Protein AF-A0A934BZF1-F1 (afdb_monomer)

Mean predicted aligned error: 8.65 Å

Secondary structure (DSSP, 8-state):
---PPPPPPS-------HHHHHHHHHHHHHHTT-HHHHHHHHHHHHHHS--SS-HHHHHHHHHHHHHHHHHHHSTTTTHHHHHHHHHHHHHHGGGS-HHHHHHHHHHHHHHHHHTS--HHHHHHHHHHHHHH-TT-HHHHHHHHHHHHHHHHHHHHHHHHHHHHHH--

Solvent-accessible surface area (backbone atoms only — not comparable to full-atom values): 9049 Å² total; per-residue (Å²): 137,84,83,83,77,84,79,78,80,84,76,78,70,77,79,70,57,62,46,61,52,18,51,55,52,16,53,54,28,46,76,72,70,34,53,69,59,17,52,51,32,28,42,53,17,31,67,77,56,74,89,72,73,60,52,65,58,54,31,35,54,48,33,49,49,51,14,51,54,36,30,76,73,39,82,70,62,15,36,68,41,34,52,48,28,44,56,55,44,66,71,46,44,88,77,46,53,59,71,54,32,19,51,49,25,27,50,48,12,50,37,21,50,76,58,66,70,35,59,70,59,12,47,50,25,17,51,50,11,37,73,55,34,74,81,46,59,68,22,54,53,49,47,51,50,54,51,52,52,50,52,52,54,53,52,52,51,50,53,53,54,52,51,49,71,75,60,118

pLDDT: mean 85.93, std 14.74, range [38.53, 98.25]

Nearest PDB structures (foldseek):
  5an3-assembly1_C  TM=6.135E-01  e=3.075E-02  Saccharomyces cerevisiae
  4buj-assembly2_F  TM=4.351E-01  e=7.154E-02  Saccharomyces cerevisiae S288C
  4g1t-assembly1_A  TM=4.346E-01  e=1.298E-01  Homo sapiens
  9hmf-assembly1_K  TM=4.646E-01  e=7.387E-01  Campylobacter jejuni
  9gck-assembly1_B  TM=4.106E-01  e=1.214E+00  Saccharomyces cerevisiae

Foldseek 3Di:
DDDDDDDDDPDPDPPDQLLVVLLVVLLVCVVVVNLVSSLVSQLVSCVSPPDDFDSLLSSLVSLLVSLVVLCVVPNLSSQSSLVSSLVSLVVCLVVGDLLSNLVSLLSNLCSCVPHVVNNVSSLVSLVSSCVSPVVDPSSVVSNVVSVVVVVVVVVVVVVVVVVVVVPD

Radius of gyration: 22.88 Å; Cα contacts (8 Å, |Δi|>4): 173; chains: 1; bounding box: 50×63×78 Å

Structure (mmCIF, N/CA/C/O backbone):
data_AF-A0A934BZF1-F1
#
_entry.id   AF-A0A934BZF1-F1
#
loop_
_atom_site.group_PDB
_atom_site.id
_atom_site.type_symbol
_atom_site.label_atom_id
_atom_site.label_alt_id
_atom_site.label_comp_id
_atom_site.label_asym_id
_atom_site.label_entity_id
_atom_site.label_seq_id
_atom_site.pdbx_PDB_ins_code
_atom_site.Cartn_x
_atom_site.Cartn_y
_atom_site.Cartn_z
_atom_site.occupancy
_atom_site.B_iso_or_equiv
_atom_site.auth_seq_id
_atom_site.auth_comp_id
_atom_site.auth_asym_id
_atom_site.auth_atom_id
_atom_site.pdbx_PDB_model_num
ATOM 1 N N . MET A 1 1 ? -20.914 53.569 40.896 1.00 44.91 1 MET A N 1
ATOM 2 C CA . MET A 1 1 ? -20.647 52.136 41.140 1.00 44.91 1 MET A CA 1
ATOM 3 C C . MET A 1 1 ? -20.328 51.482 39.803 1.00 44.91 1 MET A C 1
ATOM 5 O O . MET A 1 1 ? -21.240 51.265 39.020 1.00 44.91 1 MET A O 1
ATOM 9 N N . LEU A 1 2 ? -19.042 51.283 39.495 1.00 43.16 2 LEU A N 1
ATOM 10 C CA . LEU A 1 2 ? -18.598 50.557 38.300 1.00 43.16 2 LEU A CA 1
ATOM 11 C C . LEU A 1 2 ? -18.536 49.063 38.633 1.00 43.16 2 LEU A C 1
ATOM 13 O O . LEU A 1 2 ? -17.790 48.668 39.526 1.00 43.16 2 LEU A O 1
ATOM 17 N N . LEU A 1 3 ? -19.321 48.247 37.930 1.00 47.19 3 LEU A N 1
ATOM 18 C CA . LEU A 1 3 ? -19.219 46.791 37.984 1.00 47.19 3 LEU A CA 1
ATOM 19 C C . LEU A 1 3 ? -18.066 46.356 37.074 1.00 47.19 3 LEU A C 1
ATOM 21 O O . LEU A 1 3 ? -18.116 46.554 35.861 1.00 47.19 3 LEU A O 1
ATOM 25 N N . ALA A 1 4 ? -17.015 45.801 37.675 1.00 45.88 4 ALA A N 1
ATOM 26 C CA . ALA A 1 4 ? -15.906 45.190 36.957 1.00 45.88 4 ALA A CA 1
ATOM 27 C C . ALA A 1 4 ? -16.404 43.953 36.193 1.00 45.88 4 ALA A C 1
ATOM 29 O O . ALA A 1 4 ? -16.995 43.050 36.785 1.00 45.88 4 ALA A O 1
ATOM 30 N N . GLN A 1 5 ? -16.167 43.911 34.880 1.00 50.94 5 GLN A N 1
ATOM 31 C CA . GLN A 1 5 ? -16.345 42.687 34.104 1.00 50.94 5 GLN A CA 1
ATOM 32 C C . GLN A 1 5 ? -15.158 41.739 34.342 1.00 50.94 5 GLN A C 1
ATOM 34 O O . GLN A 1 5 ? -14.021 42.210 34.419 1.00 50.94 5 GLN A O 1
ATOM 39 N N . PRO A 1 6 ? -15.385 40.417 34.443 1.00 48.53 6 PRO A N 1
ATOM 40 C CA . PRO A 1 6 ? -14.300 39.453 34.542 1.00 48.53 6 PRO A CA 1
ATOM 41 C C . PRO A 1 6 ? -13.561 39.344 33.202 1.00 48.53 6 PRO A C 1
ATOM 43 O O . PRO A 1 6 ? -14.162 39.083 32.160 1.00 48.53 6 PRO A O 1
ATOM 46 N N . SER A 1 7 ? -12.243 39.537 33.243 1.00 51.69 7 SER A N 1
ATOM 47 C CA . SER A 1 7 ? -11.347 39.336 32.104 1.00 51.69 7 SER A CA 1
ATOM 48 C C . SER A 1 7 ? -11.441 37.896 31.575 1.00 51.69 7 SER A C 1
ATOM 50 O O . SER A 1 7 ? -11.380 36.959 32.377 1.00 51.69 7 SER A O 1
ATOM 52 N N . PRO A 1 8 ? -11.533 37.674 30.250 1.00 52.28 8 PRO A N 1
ATOM 53 C CA . PRO A 1 8 ? -11.378 36.338 29.688 1.00 52.28 8 PRO A CA 1
ATOM 54 C C . PRO A 1 8 ? -9.937 35.834 29.910 1.00 52.28 8 PRO A C 1
ATOM 56 O O . PRO A 1 8 ? -8.998 36.636 29.877 1.00 52.28 8 PRO A O 1
ATOM 59 N N . PRO A 1 9 ? -9.729 34.523 30.138 1.00 50.56 9 PRO A N 1
ATOM 60 C CA . PRO A 1 9 ? -8.390 33.969 30.308 1.00 50.56 9 PRO A CA 1
ATOM 61 C C . PRO A 1 9 ? -7.553 34.146 29.027 1.00 50.56 9 PRO A C 1
ATOM 63 O O . PRO A 1 9 ? -8.092 34.070 27.917 1.00 50.56 9 PRO A O 1
ATOM 66 N N . PRO A 1 10 ? -6.232 34.366 29.154 1.00 50.31 10 PRO A N 1
ATOM 67 C CA . PRO A 1 10 ? -5.367 34.592 28.009 1.00 50.31 10 PRO A CA 1
ATOM 68 C C . PRO A 1 10 ? -5.166 33.290 27.228 1.00 50.31 10 PRO A C 1
ATOM 70 O O . PRO A 1 10 ? -4.686 32.295 27.761 1.00 50.31 10 PRO A O 1
ATOM 73 N N . GLY A 1 11 ? -5.512 33.329 25.942 1.00 46.38 11 GLY A N 1
ATOM 74 C CA . GLY A 1 11 ? -4.856 32.542 24.898 1.00 46.38 11 GLY A CA 1
ATOM 75 C C . GLY A 1 11 ? -4.772 31.035 25.134 1.00 46.38 11 GLY A C 1
ATOM 76 O O . GLY A 1 11 ? -3.676 30.480 25.190 1.00 46.38 11 GLY A O 1
ATOM 77 N N . GLY A 1 12 ? -5.914 30.347 25.164 1.00 38.53 12 GLY A N 1
ATOM 78 C CA . GLY A 1 12 ? -5.929 28.929 24.818 1.00 38.53 12 GLY A CA 1
ATOM 79 C C . GLY A 1 12 ? -5.528 28.793 23.351 1.00 38.53 12 GLY A C 1
ATOM 80 O O . GLY A 1 12 ? -6.321 29.116 22.467 1.00 38.53 12 GLY A O 1
ATOM 81 N N . ALA A 1 13 ? -4.287 28.376 23.084 1.00 46.78 13 ALA A N 1
ATOM 82 C CA . ALA A 1 13 ? -3.864 27.996 21.741 1.00 46.78 13 ALA A CA 1
ATOM 83 C C . ALA A 1 13 ? -4.933 27.063 21.142 1.00 46.78 13 ALA A C 1
ATOM 85 O O . ALA A 1 13 ? -5.405 26.173 21.858 1.00 46.78 13 ALA A O 1
ATOM 86 N N . PRO A 1 14 ? -5.354 27.260 19.877 1.00 44.22 14 PRO A N 1
ATOM 87 C CA . PRO A 1 14 ? -6.416 26.450 19.300 1.00 44.22 14 PRO A CA 1
ATOM 88 C C . PRO A 1 14 ? -6.009 24.986 19.433 1.00 44.22 14 PRO A C 1
ATOM 90 O O . PRO A 1 14 ? -4.920 24.609 18.989 1.00 44.22 14 PRO A O 1
ATOM 93 N N . ALA A 1 15 ? -6.852 24.189 20.097 1.00 48.34 15 ALA A N 1
ATOM 94 C CA . ALA A 1 15 ? -6.650 22.757 20.234 1.00 48.34 15 ALA A CA 1
ATOM 95 C C . ALA A 1 15 ? -6.370 22.205 18.836 1.00 48.34 15 ALA A C 1
ATOM 97 O O . ALA A 1 15 ? -7.248 22.207 17.969 1.00 48.34 15 ALA A O 1
ATOM 98 N N . ARG A 1 16 ? -5.111 21.827 18.575 1.00 51.91 16 ARG A N 1
ATOM 99 C CA . ARG A 1 16 ? -4.748 21.258 17.279 1.00 51.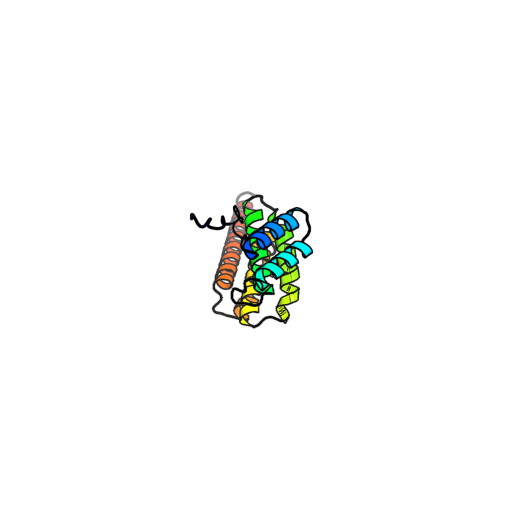91 16 ARG A CA 1
ATOM 100 C C . ARG A 1 16 ? -5.651 20.044 17.079 1.00 51.91 16 ARG A C 1
ATOM 102 O O . ARG A 1 16 ? -5.778 19.248 18.011 1.00 51.91 16 ARG A O 1
ATOM 109 N N . PRO A 1 17 ? -6.299 19.894 15.915 1.00 60.66 17 PRO A N 1
ATOM 110 C CA . PRO A 1 17 ? -7.185 18.763 15.703 1.00 60.66 17 PRO A CA 1
ATOM 111 C C . PRO A 1 17 ? -6.391 17.473 15.940 1.00 60.66 17 PRO A C 1
ATOM 113 O O . PRO A 1 17 ? -5.338 17.282 15.334 1.00 60.66 17 PRO A O 1
ATOM 116 N N . ILE A 1 18 ? -6.894 16.611 16.832 1.00 67.19 18 ILE A N 1
ATOM 117 C CA . ILE A 1 18 ? -6.234 15.385 17.330 1.00 67.19 18 ILE A CA 1
ATOM 118 C C . ILE A 1 18 ? -5.693 14.512 16.180 1.00 67.19 18 ILE A C 1
ATOM 120 O O . ILE A 1 18 ? -4.649 13.873 16.295 1.00 67.19 18 ILE A O 1
ATOM 124 N N . ALA A 1 19 ? -6.370 14.521 15.031 1.00 63.09 19 ALA A N 1
ATOM 125 C CA . ALA A 1 19 ? -5.943 13.814 13.826 1.00 63.09 19 ALA A CA 1
ATOM 126 C C . ALA A 1 19 ? -4.669 14.392 13.176 1.00 63.09 19 ALA A C 1
ATOM 128 O O . ALA A 1 19 ? -3.826 13.639 12.691 1.00 63.09 19 ALA A O 1
ATOM 129 N N . ALA A 1 20 ? -4.505 15.719 13.166 1.00 66.19 20 ALA A N 1
ATOM 130 C CA . ALA A 1 20 ? -3.327 16.366 12.587 1.00 66.19 20 ALA A CA 1
ATOM 131 C C . ALA A 1 20 ? -2.079 16.139 13.451 1.00 66.19 20 ALA A C 1
ATOM 133 O O . ALA A 1 20 ? -0.993 15.910 12.915 1.00 66.19 20 ALA A O 1
ATOM 134 N N . THR A 1 21 ? -2.232 16.140 14.780 1.00 83.69 21 THR A N 1
ATOM 135 C CA . THR A 1 21 ? -1.144 15.772 15.697 1.00 83.69 21 THR A CA 1
ATOM 136 C C . THR A 1 21 ? -0.800 14.293 15.560 1.00 83.69 21 THR A C 1
ATOM 138 O O . THR A 1 21 ? 0.365 13.975 15.357 1.00 83.69 21 THR A O 1
ATOM 141 N N . ALA A 1 22 ? -1.798 13.403 15.503 1.00 86.75 22 ALA A N 1
ATOM 142 C CA . ALA A 1 22 ? -1.579 11.966 15.325 1.00 86.75 22 ALA A CA 1
ATOM 143 C C . ALA A 1 22 ? -0.754 11.627 14.072 1.00 86.75 22 ALA A C 1
ATOM 145 O O . ALA A 1 22 ? 0.164 10.812 14.145 1.00 86.75 22 ALA A O 1
ATOM 146 N N . ARG A 1 23 ? -1.027 12.276 12.931 1.00 89.94 23 ARG A N 1
ATOM 147 C CA . ARG A 1 23 ? -0.246 12.065 11.703 1.00 89.94 23 ARG A CA 1
ATOM 148 C C . ARG A 1 23 ? 1.193 12.571 11.835 1.00 89.94 23 ARG A C 1
ATOM 150 O O . ARG A 1 23 ? 2.123 11.880 11.417 1.00 89.94 23 ARG A O 1
ATOM 157 N N . SER A 1 24 ? 1.388 13.760 12.407 1.00 89.44 24 SER A N 1
ATOM 158 C CA . SER A 1 24 ? 2.725 14.326 12.637 1.00 89.44 24 SER A CA 1
ATOM 159 C C . SER A 1 24 ? 3.549 13.451 13.587 1.00 89.44 24 SER A C 1
ATOM 161 O O . SER A 1 24 ? 4.700 13.124 13.292 1.00 89.44 24 SER A O 1
ATOM 163 N N . ASP A 1 25 ? 2.940 13.015 14.687 1.00 91.56 25 ASP A N 1
ATOM 164 C CA . ASP A 1 25 ? 3.573 12.174 15.701 1.00 91.56 25 ASP A CA 1
ATOM 165 C C . ASP A 1 25 ? 3.886 10.783 15.142 1.00 91.56 25 ASP A C 1
ATOM 167 O O . ASP A 1 25 ? 4.970 10.248 15.376 1.00 91.56 25 ASP A O 1
ATOM 171 N N . ALA A 1 26 ? 2.985 10.215 14.333 1.00 91.88 26 ALA A N 1
ATOM 172 C CA . ALA A 1 26 ? 3.229 8.962 13.629 1.00 91.88 26 ALA A CA 1
ATOM 173 C C . ALA A 1 26 ? 4.402 9.084 12.652 1.00 91.88 26 ALA A C 1
ATOM 175 O O . ALA A 1 26 ? 5.271 8.215 12.621 1.00 91.88 26 ALA A O 1
ATOM 176 N N . ARG A 1 27 ? 4.492 10.185 11.895 1.00 91.50 27 ARG A N 1
ATOM 177 C CA . ARG A 1 27 ? 5.631 10.441 11.003 1.00 91.50 27 ARG A CA 1
ATOM 178 C C . ARG A 1 27 ? 6.945 10.542 11.781 1.00 91.50 27 ARG A C 1
ATOM 180 O O . ARG A 1 27 ? 7.948 9.987 11.337 1.00 91.50 27 ARG A O 1
ATOM 187 N N . ALA A 1 28 ? 6.951 11.217 12.930 1.00 90.75 28 ALA A N 1
ATOM 188 C CA . ALA A 1 28 ? 8.126 11.293 13.796 1.00 90.75 28 ALA A CA 1
ATOM 189 C C . ALA A 1 28 ? 8.514 9.913 14.357 1.00 90.75 28 ALA A C 1
ATOM 191 O O . ALA A 1 28 ? 9.685 9.542 14.327 1.00 90.75 28 ALA A O 1
ATOM 192 N N . ALA A 1 29 ? 7.535 9.120 14.800 1.00 91.44 29 ALA A N 1
ATOM 193 C CA . ALA A 1 29 ? 7.753 7.752 15.261 1.00 91.44 29 ALA A CA 1
ATOM 194 C C . ALA A 1 29 ? 8.354 6.863 14.154 1.00 91.44 29 ALA A C 1
ATOM 196 O O . ALA A 1 29 ? 9.327 6.158 14.410 1.00 91.44 29 ALA A O 1
ATOM 197 N N . LEU A 1 30 ? 7.860 6.958 12.914 1.00 91.00 30 LEU A N 1
ATOM 198 C CA . LEU A 1 30 ? 8.400 6.214 11.766 1.00 91.00 30 LEU A CA 1
ATOM 199 C C . LEU A 1 30 ? 9.857 6.576 11.464 1.00 91.00 30 LEU A C 1
ATOM 201 O O . LEU A 1 30 ? 10.660 5.678 11.225 1.00 91.00 30 LEU A O 1
ATOM 205 N N . LYS A 1 31 ? 10.225 7.863 11.536 1.00 87.88 31 LYS A N 1
ATOM 206 C CA . LYS A 1 31 ? 11.624 8.303 11.372 1.00 87.88 31 LYS A CA 1
ATOM 207 C C . LYS A 1 31 ? 12.563 7.712 12.428 1.00 87.88 31 LYS A C 1
ATOM 209 O O . LYS A 1 31 ? 13.728 7.482 12.139 1.00 87.88 31 LYS A O 1
ATOM 214 N N . ASN A 1 32 ? 12.042 7.429 13.619 1.00 88.81 32 ASN A N 1
ATOM 215 C CA . ASN A 1 32 ? 12.782 6.804 14.716 1.00 88.81 32 ASN A CA 1
ATOM 216 C C . ASN A 1 32 ? 12.678 5.264 14.721 1.00 88.81 32 ASN A C 1
ATOM 218 O O . ASN A 1 32 ? 13.029 4.636 15.717 1.00 88.81 32 ASN A O 1
ATOM 222 N N . GLY A 1 33 ? 12.142 4.642 13.662 1.00 85.75 33 GLY A N 1
ATOM 223 C CA . GLY A 1 33 ? 11.968 3.186 13.577 1.00 85.75 33 GLY A CA 1
ATOM 224 C C . GLY A 1 33 ? 10.850 2.615 14.462 1.00 85.75 33 GLY A C 1
ATOM 225 O O . GLY A 1 33 ? 10.748 1.403 14.623 1.00 85.75 33 GLY A O 1
ATOM 226 N N . GLN A 1 34 ? 9.986 3.459 15.032 1.00 90.38 34 GLN A N 1
ATOM 227 C CA . GLN A 1 34 ? 8.914 3.063 15.953 1.00 90.38 34 GLN A CA 1
ATOM 228 C C . GLN A 1 34 ? 7.605 2.779 15.197 1.00 90.38 34 GLN A C 1
ATOM 230 O O . GLN A 1 34 ? 6.609 3.489 15.355 1.00 90.38 34 GLN A O 1
ATOM 235 N N . ALA A 1 35 ? 7.613 1.741 14.357 1.00 87.06 35 ALA A N 1
ATOM 236 C CA . ALA A 1 35 ? 6.500 1.381 13.472 1.00 87.06 35 ALA A CA 1
ATOM 237 C C . ALA A 1 35 ? 5.179 1.099 14.218 1.00 87.06 35 ALA A C 1
ATOM 239 O O . ALA A 1 35 ? 4.149 1.687 13.884 1.00 87.06 35 ALA A O 1
ATOM 240 N N . ASP A 1 36 ? 5.218 0.282 15.275 1.00 87.50 36 ASP A N 1
ATOM 241 C CA . ASP A 1 36 ? 4.024 -0.074 16.059 1.00 87.50 36 ASP A CA 1
ATOM 242 C C . ASP A 1 36 ? 3.400 1.150 16.734 1.00 87.50 36 ASP A C 1
ATOM 244 O O . ASP A 1 36 ? 2.183 1.348 16.717 1.00 87.50 36 ASP A O 1
ATOM 248 N N . ARG A 1 37 ? 4.250 2.030 17.280 1.00 90.88 37 ARG A N 1
ATOM 249 C CA . ARG A 1 37 ? 3.813 3.293 17.882 1.00 90.88 37 ARG A CA 1
ATOM 250 C C . ARG A 1 37 ? 3.158 4.192 16.841 1.00 90.88 37 ARG A C 1
ATOM 252 O O . ARG A 1 37 ? 2.113 4.773 1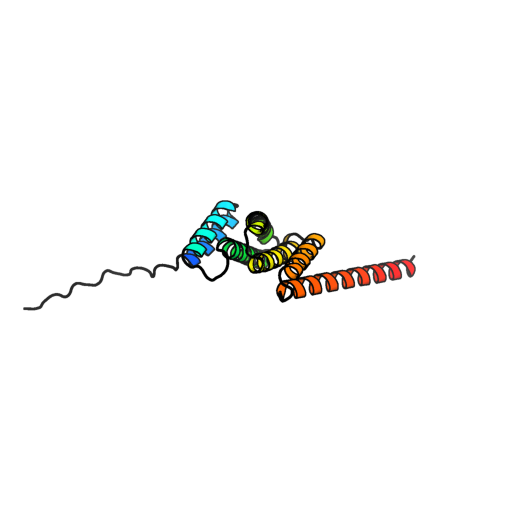7.119 1.00 90.88 37 ARG A O 1
ATOM 259 N N . ALA A 1 38 ? 3.753 4.310 15.656 1.00 92.31 38 ALA A N 1
ATOM 260 C CA . ALA A 1 38 ? 3.195 5.117 14.581 1.00 92.31 38 ALA A CA 1
ATOM 261 C C . ALA A 1 38 ? 1.811 4.620 14.157 1.00 92.31 38 ALA A C 1
ATOM 263 O O . ALA A 1 38 ? 0.883 5.419 14.034 1.00 92.31 38 ALA A O 1
ATOM 264 N N . PHE A 1 39 ? 1.646 3.307 13.995 1.00 91.69 39 PHE A N 1
ATOM 265 C CA . PHE A 1 39 ? 0.349 2.732 13.660 1.00 91.69 39 PHE A CA 1
ATOM 266 C C . PHE A 1 39 ? -0.678 2.945 14.781 1.00 91.69 39 PHE A C 1
ATOM 268 O O . PHE A 1 39 ? -1.801 3.365 14.506 1.00 91.69 39 PHE A O 1
ATOM 275 N N . GLY A 1 40 ? -0.285 2.766 16.046 1.00 90.62 40 GLY A N 1
ATOM 276 C CA . GLY A 1 40 ? -1.136 3.061 17.202 1.00 90.62 40 GLY A CA 1
ATOM 277 C C . GLY A 1 40 ? -1.601 4.522 17.260 1.00 90.62 40 GLY A C 1
ATOM 278 O O . GLY A 1 40 ? -2.776 4.784 17.522 1.00 90.62 40 GLY A O 1
ATOM 279 N N . LEU A 1 41 ? -0.714 5.473 16.946 1.00 92.25 41 LEU A N 1
ATOM 280 C CA . LEU A 1 41 ? -1.050 6.899 16.854 1.00 92.25 41 LEU A CA 1
ATOM 281 C C . LEU A 1 41 ? -2.062 7.169 15.734 1.00 92.25 41 LEU A C 1
ATOM 283 O O . LEU A 1 41 ? -3.047 7.874 15.955 1.00 92.25 41 LEU A O 1
ATOM 287 N N . LEU A 1 42 ? -1.875 6.566 14.557 1.00 92.50 42 LEU A N 1
ATOM 288 C CA . LEU A 1 42 ? -2.820 6.694 13.443 1.00 92.50 42 LEU A CA 1
ATOM 289 C C . LEU A 1 42 ? -4.182 6.069 13.769 1.00 92.50 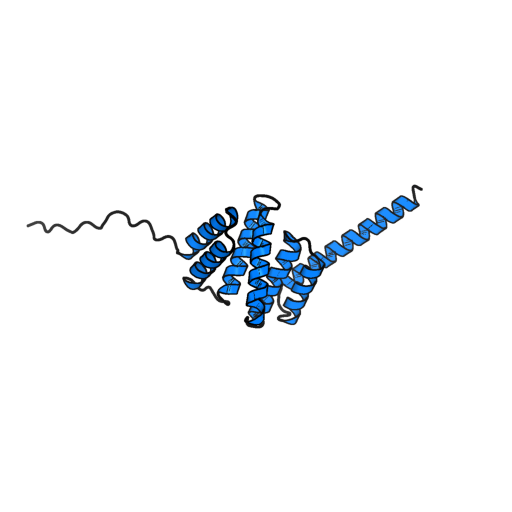42 LEU A C 1
ATOM 291 O O . LEU A 1 42 ? -5.211 6.669 13.459 1.00 92.50 42 LEU A O 1
ATOM 295 N N . LEU A 1 43 ? -4.219 4.917 14.444 1.00 91.56 43 LEU A N 1
ATOM 296 C CA . LEU A 1 43 ? -5.466 4.317 14.930 1.00 91.56 43 LEU A CA 1
ATOM 297 C C . LEU A 1 43 ? -6.179 5.230 15.934 1.00 91.56 43 LEU A C 1
ATOM 299 O O . LEU A 1 43 ? -7.390 5.415 15.846 1.00 91.56 43 LEU A O 1
ATOM 303 N N . ALA A 1 44 ? -5.452 5.837 16.872 1.00 88.50 44 ALA A N 1
ATOM 304 C CA . ALA A 1 44 ? -6.039 6.774 17.826 1.00 88.50 44 ALA A CA 1
ATOM 305 C C . ALA A 1 44 ? -6.617 8.017 17.122 1.00 88.50 44 ALA A C 1
ATOM 307 O O . ALA A 1 44 ? -7.759 8.400 17.381 1.00 88.50 44 ALA A O 1
ATOM 308 N N . GLY A 1 45 ? -5.869 8.606 16.181 1.00 87.25 45 GLY A N 1
ATOM 309 C CA . GLY A 1 45 ? -6.317 9.771 15.411 1.00 87.25 45 GLY A CA 1
ATOM 310 C C . GLY A 1 45 ? -7.532 9.487 14.522 1.00 87.25 45 GLY A C 1
ATOM 311 O O . GLY A 1 45 ? -8.463 10.293 14.461 1.00 87.25 45 GLY A O 1
ATOM 312 N N . THR A 1 46 ? -7.561 8.322 13.871 1.00 87.94 46 THR A N 1
ATOM 313 C CA . THR A 1 46 ? -8.692 7.890 13.029 1.00 87.94 46 THR A CA 1
ATOM 314 C C . THR A 1 46 ? -9.930 7.551 13.857 1.00 87.94 46 THR A C 1
ATOM 316 O O . THR A 1 46 ? -11.032 7.921 13.463 1.00 87.94 46 THR A O 1
ATOM 319 N N . ARG A 1 47 ? -9.782 6.943 15.044 1.00 86.31 47 ARG A N 1
ATOM 320 C CA . ARG A 1 47 ? -10.903 6.725 15.984 1.00 86.31 47 ARG A CA 1
ATOM 321 C C . ARG A 1 47 ? -11.501 8.029 16.497 1.00 86.31 47 ARG A C 1
ATOM 323 O O . ARG A 1 47 ? -12.714 8.113 16.646 1.00 86.31 47 ARG A O 1
ATOM 330 N N . ALA A 1 48 ? -10.666 9.037 16.747 1.00 82.62 48 ALA A N 1
ATOM 331 C CA . ALA A 1 48 ? -11.129 10.348 17.193 1.00 82.62 48 ALA A CA 1
ATOM 332 C C . ALA A 1 48 ? -11.919 11.097 16.106 1.00 82.62 48 ALA A C 1
ATOM 334 O O . ALA A 1 48 ? -12.757 11.935 16.426 1.00 82.62 48 ALA A O 1
ATOM 335 N N . THR A 1 49 ? -11.663 10.806 14.824 1.00 77.94 49 THR A N 1
ATOM 336 C CA . THR A 1 49 ? -12.352 11.443 13.690 1.00 77.94 49 THR A CA 1
ATOM 337 C C . THR A 1 49 ? -12.600 10.452 12.544 1.00 77.94 49 THR A C 1
ATOM 339 O O . THR A 1 49 ? -11.905 10.499 11.527 1.00 77.94 49 THR A O 1
ATOM 342 N N . PRO A 1 50 ? -13.582 9.541 12.667 1.00 76.69 50 PRO A N 1
ATOM 343 C CA . PRO A 1 50 ? -13.837 8.538 11.638 1.00 76.69 50 PRO A CA 1
ATOM 344 C C . PRO A 1 50 ? -14.333 9.194 10.344 1.00 76.69 50 PRO A C 1
ATOM 346 O O . PRO A 1 50 ? -15.301 9.952 10.363 1.00 76.69 50 PRO A O 1
ATOM 349 N N . ARG A 1 51 ? -13.697 8.894 9.204 1.00 71.44 51 ARG A N 1
ATOM 350 C CA . ARG A 1 51 ? -14.048 9.482 7.891 1.00 71.44 51 ARG A CA 1
ATOM 351 C C . ARG A 1 51 ? -14.695 8.504 6.904 1.00 71.44 51 ARG A C 1
ATOM 353 O O . ARG A 1 51 ? -14.682 8.753 5.701 1.00 71.44 51 ARG A O 1
ATOM 360 N N . GLY A 1 52 ? -15.254 7.392 7.383 1.00 72.69 52 GLY A N 1
ATOM 361 C CA . GLY A 1 52 ? -15.947 6.416 6.536 1.00 72.69 52 GLY A CA 1
ATOM 362 C C . GLY A 1 52 ? -15.521 4.969 6.791 1.00 72.69 52 GLY A C 1
ATOM 363 O O . GLY A 1 52 ? -16.068 4.368 7.709 1.00 72.69 52 GLY A O 1
ATOM 364 N N . PRO A 1 53 ? -14.613 4.388 5.979 1.00 74.44 53 PRO A N 1
ATOM 365 C CA . PRO A 1 53 ? -14.292 2.953 5.994 1.00 74.44 53 PRO A CA 1
ATOM 366 C C . PRO A 1 53 ? -13.759 2.466 7.350 1.00 74.44 53 PRO A C 1
ATOM 368 O O . PRO A 1 53 ? -13.528 3.269 8.252 1.00 74.44 53 PRO A O 1
ATOM 371 N N . ALA A 1 54 ? -13.508 1.161 7.492 1.00 87.31 54 ALA A N 1
ATOM 372 C CA . ALA A 1 54 ? -12.891 0.605 8.701 1.00 87.31 54 ALA A CA 1
ATOM 373 C C . ALA A 1 54 ? -11.681 1.441 9.174 1.00 87.31 54 ALA A C 1
ATOM 375 O O . ALA A 1 54 ? -10.847 1.865 8.368 1.00 87.31 54 ALA A O 1
ATOM 376 N N . VAL A 1 55 ? -11.598 1.695 10.483 1.00 89.75 55 VAL A N 1
ATOM 377 C CA . VAL A 1 55 ? -10.566 2.539 11.118 1.00 89.75 55 VAL A CA 1
ATOM 378 C C . VAL A 1 55 ? -9.164 2.075 10.722 1.00 89.75 55 VAL A C 1
ATOM 380 O O . VAL A 1 55 ? -8.304 2.880 10.374 1.00 89.75 55 VAL A O 1
ATOM 383 N N . GLU A 1 56 ? -8.954 0.763 10.706 1.00 91.44 56 GLU A N 1
ATOM 384 C CA . GLU A 1 56 ? -7.704 0.130 10.316 1.00 91.44 56 GLU A CA 1
ATOM 385 C C . GLU A 1 56 ? -7.336 0.445 8.864 1.00 91.44 56 GLU A C 1
ATOM 387 O O . GLU A 1 56 ? -6.188 0.781 8.582 1.00 91.44 56 GLU A O 1
ATOM 392 N N . LEU A 1 57 ? -8.307 0.403 7.945 1.00 92.56 57 LEU A N 1
ATOM 393 C CA . LEU A 1 57 ? -8.083 0.760 6.544 1.00 92.56 57 LEU A CA 1
ATOM 394 C C . LEU A 1 57 ? -7.693 2.236 6.407 1.00 92.56 57 LEU A C 1
ATOM 396 O O . LEU A 1 57 ? -6.787 2.553 5.639 1.00 92.56 57 LEU A O 1
ATOM 400 N N . GLN A 1 58 ? -8.323 3.134 7.170 1.00 92.12 58 GLN A N 1
ATOM 401 C CA . GLN A 1 58 ? -7.935 4.548 7.184 1.00 92.12 58 GLN A CA 1
ATOM 402 C C . GLN A 1 58 ? -6.493 4.714 7.682 1.00 92.12 58 GLN A C 1
ATOM 404 O O . GLN A 1 58 ? -5.696 5.382 7.028 1.00 92.12 58 GLN A O 1
ATOM 409 N N . ALA A 1 59 ? -6.121 4.051 8.780 1.00 92.69 59 ALA A N 1
ATOM 410 C CA . ALA A 1 59 ? -4.761 4.107 9.314 1.00 92.69 59 ALA A CA 1
ATOM 411 C C . ALA A 1 59 ? -3.716 3.530 8.336 1.00 92.69 59 ALA A C 1
ATOM 413 O O . ALA A 1 59 ? -2.628 4.086 8.195 1.00 92.69 59 ALA A O 1
ATOM 414 N N . ILE A 1 60 ? -4.046 2.460 7.606 1.00 94.19 60 ILE A N 1
ATOM 415 C CA . ILE A 1 60 ? -3.172 1.906 6.559 1.00 94.19 60 ILE A CA 1
ATOM 416 C C . ILE A 1 60 ? -3.047 2.870 5.377 1.00 94.19 60 ILE A C 1
ATOM 418 O O . ILE A 1 60 ? -1.942 3.086 4.883 1.00 94.19 60 ILE A O 1
ATOM 422 N N . ALA A 1 61 ? -4.143 3.488 4.934 1.00 92.88 61 ALA A N 1
ATOM 423 C CA . ALA A 1 61 ? -4.108 4.485 3.866 1.00 92.88 61 ALA A CA 1
ATOM 424 C C . ALA A 1 61 ? -3.233 5.697 4.245 1.00 92.88 61 ALA A C 1
ATOM 426 O O . ALA A 1 61 ? -2.477 6.203 3.410 1.00 92.88 61 ALA A O 1
ATOM 427 N N . GLU A 1 62 ? -3.273 6.113 5.513 1.00 93.69 62 GLU A N 1
ATOM 428 C CA . GLU A 1 62 ? -2.385 7.136 6.073 1.00 93.69 62 GLU A CA 1
ATOM 429 C C . GLU A 1 62 ? -0.913 6.691 6.042 1.00 93.69 62 GLU A C 1
ATOM 431 O O . GLU A 1 62 ? -0.069 7.444 5.555 1.00 93.69 62 GLU A O 1
ATOM 436 N N . LEU A 1 63 ? -0.591 5.454 6.448 1.00 94.38 63 LEU A N 1
ATOM 437 C CA . LEU A 1 63 ? 0.771 4.913 6.317 1.00 94.38 63 LEU A CA 1
ATOM 438 C C . LEU A 1 63 ? 1.248 4.898 4.856 1.00 94.38 63 LEU A C 1
ATOM 440 O O . LEU A 1 63 ? 2.372 5.313 4.579 1.00 94.38 63 LEU A O 1
ATOM 444 N N . CYS A 1 64 ? 0.400 4.484 3.909 1.00 93.62 64 CYS A N 1
ATOM 445 C CA . CYS A 1 64 ? 0.709 4.530 2.476 1.00 93.62 64 CYS A CA 1
ATOM 446 C C . CYS A 1 64 ? 0.977 5.966 1.997 1.00 93.62 64 CYS A C 1
ATOM 448 O O . CYS A 1 64 ? 1.873 6.200 1.184 1.00 93.62 64 CYS A O 1
ATOM 450 N N . SER A 1 65 ? 0.218 6.943 2.502 1.00 94.12 65 SER A N 1
ATOM 451 C CA . SER A 1 65 ? 0.446 8.358 2.207 1.00 94.12 65 SER A CA 1
ATOM 452 C C . SER A 1 65 ? 1.781 8.850 2.762 1.00 94.12 65 SER A C 1
ATOM 454 O O . SER A 1 65 ? 2.504 9.529 2.039 1.00 94.12 65 SER A O 1
ATOM 456 N N . ILE A 1 66 ? 2.117 8.502 4.006 1.00 93.56 66 ILE A N 1
ATOM 457 C CA . ILE A 1 66 ? 3.390 8.882 4.632 1.00 93.56 66 ILE A CA 1
ATOM 458 C C . ILE A 1 66 ? 4.561 8.233 3.889 1.00 93.56 66 ILE A C 1
ATOM 460 O O . ILE A 1 66 ? 5.565 8.899 3.647 1.00 93.56 66 ILE A O 1
ATOM 464 N N . ALA A 1 67 ? 4.432 6.968 3.476 1.00 92.81 67 ALA A N 1
ATOM 465 C CA . ALA A 1 67 ? 5.446 6.293 2.673 1.00 92.81 67 ALA A CA 1
ATOM 466 C C . ALA A 1 67 ? 5.743 7.079 1.385 1.00 92.81 67 ALA A C 1
ATOM 468 O O . ALA A 1 67 ? 6.905 7.370 1.112 1.00 92.81 67 ALA A O 1
ATOM 469 N N . ARG A 1 68 ? 4.705 7.501 0.643 1.00 92.19 68 ARG A N 1
ATOM 470 C CA . ARG A 1 68 ? 4.854 8.329 -0.572 1.00 92.19 68 ARG A CA 1
ATOM 471 C C . ARG A 1 68 ? 5.523 9.672 -0.295 1.00 92.19 68 ARG A C 1
ATOM 473 O O . ARG A 1 68 ? 6.396 10.079 -1.052 1.00 92.19 68 ARG A O 1
ATOM 480 N N . GLU A 1 69 ? 5.134 10.352 0.779 1.00 91.69 69 GLU A N 1
ATOM 481 C CA . GLU A 1 69 ? 5.727 11.640 1.156 1.00 91.69 69 GLU A CA 1
ATOM 482 C C . GLU A 1 69 ? 7.213 11.512 1.489 1.00 91.69 69 GLU A C 1
ATOM 484 O O . GLU A 1 69 ? 8.017 12.336 1.050 1.00 91.69 69 GLU A O 1
ATOM 489 N N . LEU A 1 70 ? 7.592 10.476 2.240 1.00 90.38 70 LEU A N 1
ATOM 490 C CA . LEU A 1 70 ? 8.992 10.219 2.566 1.00 90.38 70 LEU A CA 1
ATOM 491 C C . LEU A 1 70 ? 9.795 9.869 1.315 1.00 90.38 70 LEU A C 1
ATOM 493 O O . LEU A 1 70 ? 10.829 10.483 1.099 1.00 90.38 70 LEU A O 1
ATOM 497 N N . GLU A 1 71 ? 9.283 8.987 0.460 1.00 90.44 71 GLU A N 1
ATOM 498 C CA . GLU A 1 71 ? 9.936 8.614 -0.802 1.00 90.44 71 GLU A CA 1
ATOM 499 C C . GLU A 1 71 ? 10.121 9.807 -1.749 1.00 90.44 71 GLU A C 1
ATOM 501 O O . GLU A 1 71 ? 11.150 9.930 -2.403 1.00 90.44 71 GLU A O 1
ATOM 506 N N . SER A 1 72 ? 9.144 10.722 -1.791 1.00 88.88 72 SER A N 1
ATOM 507 C CA . SER A 1 72 ? 9.248 11.961 -2.573 1.00 88.88 72 SER A CA 1
ATOM 508 C C . SER A 1 72 ? 10.268 12.952 -2.006 1.00 88.88 72 SER A C 1
ATOM 510 O O . SER A 1 72 ? 10.772 13.795 -2.743 1.00 88.88 72 SER A O 1
ATOM 512 N N . SER A 1 73 ? 10.553 12.865 -0.703 1.00 89.44 73 SER A N 1
ATOM 513 C CA . SER A 1 73 ? 11.525 13.730 -0.027 1.00 89.44 73 SER A CA 1
ATOM 514 C C . SER A 1 73 ? 12.942 13.171 -0.158 1.00 89.44 73 SER A C 1
ATOM 516 O O . SER A 1 73 ? 13.886 13.925 -0.366 1.00 89.44 73 SER A O 1
ATOM 518 N N . GLU A 1 74 ? 13.084 11.853 -0.025 1.00 86.62 74 GLU A N 1
ATOM 519 C CA . GLU A 1 74 ? 14.347 11.129 -0.088 1.00 86.62 74 GLU A CA 1
ATOM 520 C C . GLU A 1 74 ? 14.096 9.722 -0.666 1.00 86.62 74 GLU A C 1
ATOM 522 O O . GLU A 1 74 ? 13.382 8.924 -0.044 1.00 86.62 74 GLU A O 1
ATOM 527 N N . PRO A 1 75 ? 14.666 9.389 -1.841 1.00 87.31 75 PRO A N 1
ATOM 528 C CA . PRO A 1 75 ? 14.509 8.065 -2.437 1.00 87.31 75 PRO A CA 1
ATOM 529 C C . PRO A 1 75 ? 14.944 6.946 -1.480 1.00 87.31 75 PRO A C 1
ATOM 531 O O . PRO A 1 75 ? 16.039 6.974 -0.924 1.00 87.31 75 PRO A O 1
ATOM 534 N N . GLY A 1 76 ? 14.091 5.941 -1.297 1.00 86.00 76 GLY A N 1
ATOM 535 C CA . GLY A 1 76 ? 14.282 4.816 -0.383 1.00 86.00 76 GLY A CA 1
ATOM 536 C C . GLY A 1 76 ? 13.745 5.033 1.036 1.00 86.00 76 GLY A C 1
ATOM 537 O O . GLY A 1 76 ? 13.503 4.046 1.742 1.00 86.00 76 GLY A O 1
ATOM 538 N N . ALA A 1 77 ? 13.485 6.275 1.462 1.00 87.12 77 ALA A N 1
ATOM 539 C CA . ALA A 1 77 ? 13.013 6.570 2.818 1.00 87.12 77 ALA A CA 1
ATOM 540 C C . ALA A 1 77 ? 11.580 6.069 3.083 1.00 87.12 77 ALA A C 1
ATOM 542 O O . ALA A 1 77 ? 11.198 5.836 4.234 1.00 87.12 77 ALA A O 1
ATOM 543 N N . GLY A 1 78 ? 10.772 5.855 2.037 1.00 89.75 78 GLY A N 1
ATOM 544 C CA . GLY A 1 78 ? 9.410 5.338 2.166 1.00 89.75 78 GLY A CA 1
ATOM 545 C C . GLY A 1 78 ? 9.337 3.829 2.408 1.00 89.75 78 GLY A C 1
ATOM 546 O O . GLY A 1 78 ? 8.307 3.324 2.863 1.00 89.75 78 GLY A O 1
ATOM 547 N N . ARG A 1 79 ? 10.418 3.083 2.140 1.00 92.12 79 ARG A N 1
ATOM 548 C CA . ARG A 1 79 ? 10.393 1.612 2.088 1.00 92.12 79 ARG A CA 1
ATOM 549 C C . ARG A 1 79 ? 10.035 0.957 3.424 1.00 92.12 79 ARG A C 1
ATOM 551 O O . ARG A 1 79 ? 9.224 0.031 3.447 1.00 92.12 79 ARG A O 1
ATOM 558 N N . ALA A 1 80 ? 10.597 1.431 4.535 1.00 90.38 80 ALA A N 1
ATOM 559 C CA . ALA A 1 80 ? 10.306 0.883 5.865 1.00 90.38 80 ALA A CA 1
ATOM 560 C C . ALA A 1 80 ? 8.836 1.107 6.271 1.00 90.38 80 ALA A C 1
ATOM 562 O O . ALA A 1 80 ? 8.175 0.213 6.811 1.00 90.38 80 ALA A O 1
ATOM 563 N N . VAL A 1 81 ? 8.290 2.279 5.936 1.00 93.12 81 VAL A N 1
ATOM 564 C CA . VAL A 1 81 ? 6.878 2.607 6.173 1.00 93.12 81 VAL A CA 1
ATOM 565 C C . VAL A 1 81 ? 5.969 1.747 5.297 1.00 93.12 81 VAL A C 1
ATOM 567 O O . VAL A 1 81 ? 4.980 1.208 5.788 1.00 93.12 81 VAL A O 1
ATOM 570 N N . ALA A 1 82 ? 6.334 1.538 4.030 1.00 93.56 82 ALA A N 1
ATOM 571 C CA . ALA A 1 82 ? 5.588 0.670 3.125 1.00 93.56 82 ALA A CA 1
ATOM 572 C C . ALA A 1 82 ? 5.552 -0.792 3.605 1.00 93.56 82 ALA A C 1
ATOM 574 O O . ALA A 1 82 ? 4.513 -1.446 3.515 1.00 93.56 82 ALA A O 1
ATOM 575 N N . LEU A 1 83 ? 6.654 -1.301 4.170 1.00 93.38 83 LEU A N 1
ATOM 576 C CA . LEU A 1 83 ? 6.684 -2.627 4.798 1.00 93.38 83 LEU A CA 1
ATOM 577 C C . LEU A 1 83 ? 5.748 -2.714 6.008 1.00 93.38 83 LEU A C 1
ATOM 579 O O . LEU A 1 83 ? 5.059 -3.720 6.166 1.00 93.38 83 LEU A O 1
ATOM 583 N N . THR A 1 84 ? 5.687 -1.660 6.821 1.00 92.88 84 THR A N 1
ATOM 584 C CA . THR A 1 84 ? 4.775 -1.585 7.972 1.00 92.88 84 THR A CA 1
ATOM 585 C C . THR A 1 84 ? 3.319 -1.591 7.505 1.00 92.88 84 THR A C 1
ATOM 587 O O . THR A 1 84 ? 2.532 -2.429 7.940 1.00 92.88 84 THR A O 1
ATOM 590 N N . ALA A 1 85 ? 2.980 -0.726 6.542 1.00 94.88 85 ALA A N 1
ATOM 591 C CA . ALA A 1 85 ? 1.647 -0.647 5.946 1.00 94.88 85 ALA A CA 1
ATOM 592 C C . ALA A 1 85 ? 1.203 -1.990 5.348 1.00 94.88 85 ALA A C 1
ATOM 594 O O . ALA A 1 85 ? 0.066 -2.416 5.545 1.00 94.88 85 ALA A O 1
ATOM 595 N N . ARG A 1 86 ? 2.117 -2.691 4.665 1.00 95.75 86 ARG A N 1
ATOM 596 C CA . ARG A 1 86 ? 1.872 -4.031 4.124 1.00 95.75 86 ARG A CA 1
ATOM 597 C C . ARG A 1 86 ? 1.579 -5.047 5.228 1.00 95.75 86 ARG A C 1
ATOM 599 O O . ARG A 1 86 ? 0.611 -5.794 5.109 1.00 95.75 86 ARG A O 1
ATOM 606 N N . THR A 1 87 ? 2.420 -5.114 6.258 1.00 94.94 87 THR A N 1
ATOM 607 C CA . THR A 1 87 ? 2.279 -6.093 7.349 1.00 94.94 87 THR A CA 1
ATOM 608 C C . THR A 1 87 ? 0.952 -5.916 8.079 1.00 94.94 87 THR A C 1
ATOM 610 O O . THR A 1 87 ? 0.210 -6.886 8.243 1.00 94.94 87 THR A O 1
A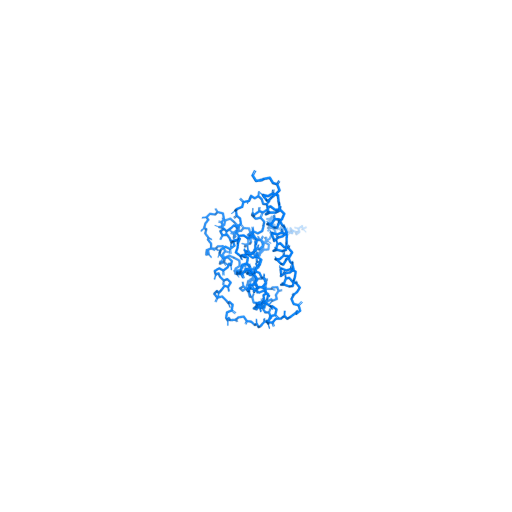TOM 613 N N . GLU A 1 88 ? 0.610 -4.680 8.443 1.00 94.19 88 GLU A N 1
ATOM 614 C CA . GLU A 1 88 ? -0.665 -4.389 9.102 1.00 94.19 88 GLU A CA 1
ATOM 615 C C . GLU A 1 88 ? -1.855 -4.591 8.156 1.00 94.19 88 GLU A C 1
ATOM 617 O O . GLU A 1 88 ? -2.871 -5.157 8.557 1.00 94.19 88 GLU A O 1
ATOM 622 N N . GLY A 1 89 ? -1.711 -4.245 6.873 1.00 94.25 89 GLY A N 1
ATOM 623 C CA . GLY A 1 89 ? -2.715 -4.519 5.846 1.00 94.25 89 GLY A CA 1
ATOM 624 C C . GLY A 1 89 ? -3.078 -5.998 5.751 1.00 94.25 89 GLY A C 1
ATOM 625 O O . GLY A 1 89 ? -4.242 -6.369 5.890 1.00 94.25 89 GLY A O 1
ATOM 626 N N . LEU A 1 90 ? -2.085 -6.871 5.598 1.00 95.25 90 LEU A N 1
ATOM 627 C CA . LEU A 1 90 ? -2.326 -8.314 5.525 1.00 95.25 90 LEU A CA 1
ATOM 628 C C . LEU A 1 90 ? -2.986 -8.869 6.797 1.00 95.25 90 LEU A C 1
ATOM 630 O O . LEU A 1 90 ? -3.782 -9.802 6.712 1.00 95.25 90 LEU A O 1
ATOM 634 N N . ARG A 1 91 ? -2.703 -8.282 7.969 1.00 94.38 91 ARG A N 1
ATOM 635 C CA . ARG A 1 91 ? -3.309 -8.688 9.245 1.00 94.38 91 ARG A CA 1
ATOM 636 C C . ARG A 1 91 ? -4.805 -8.364 9.317 1.00 94.38 91 ARG A C 1
ATOM 638 O O . ARG A 1 91 ? -5.561 -9.136 9.910 1.00 94.38 91 ARG A O 1
ATOM 645 N N . VAL A 1 92 ? -5.234 -7.236 8.751 1.00 93.00 92 VAL A N 1
ATOM 646 C CA . VAL A 1 92 ? -6.630 -6.772 8.853 1.00 93.00 92 VAL A CA 1
ATOM 647 C C . VAL A 1 92 ? -7.506 -7.234 7.694 1.00 93.00 92 VAL A C 1
ATOM 649 O O . VAL A 1 92 ? -8.713 -7.377 7.877 1.00 93.00 92 VAL A O 1
ATOM 652 N N . LEU A 1 93 ? -6.909 -7.522 6.533 1.00 93.50 93 LEU A N 1
ATOM 653 C CA . LEU A 1 93 ? -7.601 -7.902 5.301 1.00 93.50 93 LEU A CA 1
ATOM 654 C C . LEU A 1 93 ? -8.716 -8.956 5.489 1.00 93.50 93 LEU A C 1
ATOM 656 O O . LEU A 1 93 ? -9.813 -8.711 4.986 1.00 93.50 93 LEU A O 1
ATOM 660 N N . PRO A 1 94 ? -8.532 -10.062 6.248 1.00 94.12 94 PRO A N 1
ATOM 661 C CA . PRO A 1 94 ? -9.566 -11.096 6.389 1.00 94.12 94 PRO A CA 1
ATOM 662 C C . PRO A 1 94 ? -10.836 -10.639 7.121 1.00 94.12 94 PRO A C 1
ATOM 664 O O . PRO A 1 94 ? -11.833 -11.354 7.124 1.00 94.12 94 PRO A O 1
ATOM 667 N N . ARG A 1 95 ? -10.790 -9.483 7.792 1.00 93.00 95 ARG A N 1
ATOM 668 C CA . ARG A 1 95 ? -11.869 -8.955 8.642 1.00 93.00 95 ARG A CA 1
ATOM 669 C C . ARG A 1 95 ? -12.617 -7.798 7.983 1.00 93.00 95 ARG A C 1
ATOM 671 O O . ARG A 1 95 ? -13.569 -7.281 8.560 1.00 93.00 95 ARG A O 1
ATOM 678 N N . LEU A 1 96 ? -12.160 -7.353 6.813 1.00 93.06 96 LEU A N 1
ATOM 679 C CA . LEU A 1 96 ? -12.733 -6.212 6.115 1.00 93.06 96 LEU A CA 1
ATOM 680 C C . LEU A 1 96 ? -13.966 -6.607 5.305 1.00 93.06 96 LEU A C 1
ATOM 682 O O . LEU A 1 96 ? -14.088 -7.724 4.802 1.00 93.06 96 LEU A O 1
ATOM 686 N N . SER A 1 97 ? -14.862 -5.637 5.120 1.00 93.69 97 SER A N 1
ATOM 687 C CA . SER A 1 97 ? -15.932 -5.761 4.134 1.00 93.69 97 SER A CA 1
ATOM 688 C C . SER A 1 97 ? -15.333 -5.968 2.739 1.00 93.69 97 SER A C 1
ATOM 690 O O . SER A 1 97 ? -14.231 -5.501 2.454 1.00 93.69 97 SER A O 1
ATOM 692 N N . ARG A 1 98 ? -16.066 -6.606 1.820 1.00 94.12 98 ARG A N 1
ATOM 693 C CA . ARG A 1 98 ? -15.589 -6.838 0.441 1.00 94.12 98 ARG A CA 1
ATOM 694 C C . ARG A 1 98 ? -15.114 -5.547 -0.245 1.00 94.12 98 ARG A C 1
ATOM 696 O O . ARG A 1 98 ? -14.101 -5.546 -0.940 1.00 94.12 98 ARG A O 1
ATOM 703 N N . ARG A 1 99 ? -15.822 -4.435 -0.014 1.00 93.19 99 ARG A N 1
ATOM 704 C CA . ARG A 1 99 ? -15.479 -3.115 -0.562 1.00 93.19 99 ARG A CA 1
ATOM 705 C C . ARG A 1 99 ? -14.190 -2.557 0.041 1.00 93.19 99 ARG A C 1
ATOM 707 O O . ARG A 1 99 ? -13.382 -1.997 -0.701 1.00 93.19 99 ARG A O 1
ATOM 714 N N . ASP A 1 100 ? -14.001 -2.699 1.348 1.00 94.44 100 ASP A N 1
ATOM 715 C CA . ASP A 1 100 ? -12.807 -2.224 2.055 1.00 94.44 100 ASP A CA 1
ATOM 716 C C . ASP A 1 100 ? -11.593 -3.105 1.755 1.00 94.44 100 ASP A C 1
ATOM 718 O O . ASP A 1 100 ? -10.506 -2.589 1.513 1.00 94.44 100 ASP A O 1
ATOM 722 N N . ALA A 1 101 ? -11.788 -4.420 1.661 1.00 95.81 101 ALA A N 1
ATOM 723 C CA . ALA A 1 101 ? -10.772 -5.359 1.210 1.00 95.81 101 ALA A CA 1
ATOM 724 C C . ALA A 1 101 ? -10.290 -5.001 -0.204 1.00 95.81 101 ALA A C 1
ATOM 726 O O . ALA A 1 101 ? -9.090 -4.920 -0.431 1.00 95.81 101 ALA A O 1
ATOM 727 N N . ALA A 1 102 ? -11.192 -4.660 -1.134 1.00 96.31 102 ALA A N 1
ATOM 728 C CA . ALA A 1 102 ? -10.799 -4.213 -2.473 1.00 96.31 102 ALA A CA 1
ATOM 729 C C . ALA A 1 102 ? -9.963 -2.916 -2.465 1.00 96.31 102 ALA A C 1
ATOM 731 O O . ALA A 1 102 ? -9.037 -2.752 -3.266 1.00 96.31 102 ALA A O 1
ATOM 732 N N . ALA A 1 103 ? -10.283 -1.977 -1.565 1.00 94.94 103 ALA A N 1
ATOM 733 C CA . ALA A 1 103 ? -9.485 -0.765 -1.380 1.00 94.94 103 ALA A CA 1
ATOM 734 C C . ALA A 1 103 ? -8.098 -1.093 -0.814 1.00 94.94 103 ALA A C 1
ATOM 736 O O . ALA A 1 103 ? -7.095 -0.596 -1.324 1.00 94.94 103 ALA A O 1
ATOM 737 N N . LEU A 1 104 ? -8.043 -1.958 0.199 1.00 96.25 104 LEU A N 1
ATOM 738 C CA . LEU A 1 104 ? -6.796 -2.385 0.813 1.00 96.25 104 LEU A CA 1
ATOM 739 C C . LEU A 1 104 ? -5.895 -3.116 -0.184 1.00 96.25 104 LEU A C 1
ATOM 741 O O . LEU A 1 104 ? -4.726 -2.771 -0.304 1.00 96.25 104 LEU A O 1
ATOM 745 N N . GLU A 1 105 ? -6.442 -4.058 -0.948 1.00 97.62 105 GLU A N 1
ATOM 746 C CA . GLU A 1 105 ? -5.733 -4.766 -2.019 1.00 97.62 105 GLU A CA 1
ATOM 747 C C . GLU A 1 105 ? -5.149 -3.790 -3.050 1.00 97.62 105 GLU A C 1
ATOM 749 O O . GLU A 1 105 ? -3.999 -3.920 -3.464 1.00 97.62 105 GLU A O 1
ATOM 754 N N . SER A 1 106 ? -5.884 -2.729 -3.399 1.00 96.25 106 SER A N 1
ATOM 755 C CA . SER A 1 106 ? -5.356 -1.683 -4.284 1.00 96.25 106 SER A CA 1
ATOM 756 C C . SER A 1 106 ? -4.146 -0.965 -3.671 1.00 96.25 106 SER A C 1
ATOM 758 O O . SER A 1 106 ? -3.146 -0.754 -4.357 1.00 96.25 106 SER A O 1
ATOM 760 N N . HIS A 1 107 ? -4.199 -0.629 -2.379 1.00 95.62 107 HIS A N 1
ATOM 761 C CA . HIS A 1 107 ? -3.064 -0.026 -1.676 1.00 95.62 107 HIS A CA 1
ATOM 762 C C . HIS A 1 107 ? -1.873 -0.984 -1.560 1.00 95.62 107 HIS A C 1
ATOM 764 O O . HIS A 1 107 ? -0.741 -0.568 -1.790 1.00 95.62 107 HIS A O 1
ATOM 770 N N . LEU A 1 108 ? -2.098 -2.269 -1.269 1.00 96.50 108 LEU A N 1
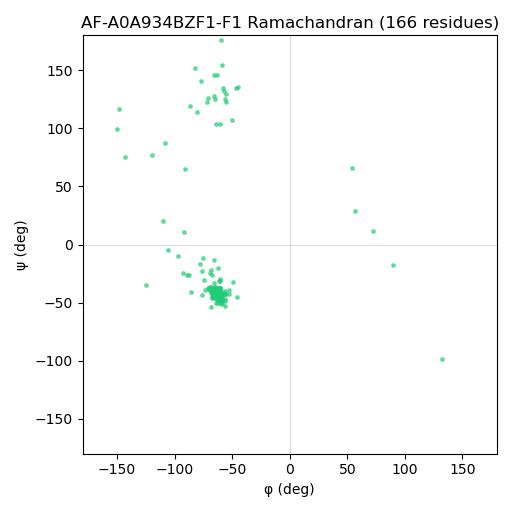ATOM 771 C CA . LEU A 1 108 ? -1.032 -3.277 -1.231 1.00 96.50 108 LEU A CA 1
ATOM 772 C C . LEU A 1 108 ? -0.352 -3.431 -2.598 1.00 96.50 108 LEU A C 1
ATOM 774 O O . LEU A 1 108 ? 0.876 -3.535 -2.663 1.00 96.50 108 LEU A O 1
ATOM 778 N N . GLY A 1 109 ? -1.128 -3.370 -3.684 1.00 96.06 109 GLY A N 1
ATOM 779 C CA . GLY A 1 109 ? -0.603 -3.334 -5.047 1.00 96.06 109 GLY A CA 1
ATOM 780 C C . GLY A 1 109 ? 0.325 -2.140 -5.286 1.00 96.06 109 GLY A C 1
ATOM 781 O O . GLY A 1 109 ? 1.446 -2.324 -5.759 1.00 96.06 109 GLY A O 1
ATOM 782 N N . GLU A 1 110 ? -0.093 -0.937 -4.876 1.00 94.75 110 GLU A N 1
ATOM 783 C CA . GLU A 1 110 ? 0.721 0.288 -4.975 1.00 94.75 110 GLU A CA 1
ATOM 784 C C . GLU A 1 110 ? 2.022 0.191 -4.171 1.00 94.75 110 GLU A C 1
ATOM 786 O O . GLU A 1 110 ? 3.068 0.635 -4.641 1.00 94.75 110 GLU A O 1
ATOM 791 N N . LEU A 1 111 ? 1.985 -0.410 -2.977 1.00 94.81 111 LEU A N 1
ATOM 792 C CA . LEU A 1 111 ? 3.184 -0.588 -2.156 1.00 94.81 111 LEU A CA 1
ATOM 793 C C . LEU A 1 111 ? 4.186 -1.535 -2.821 1.00 94.81 111 LEU A C 1
ATOM 795 O O . LEU A 1 111 ? 5.388 -1.258 -2.862 1.00 94.81 111 LEU A O 1
ATOM 799 N N . HIS A 1 112 ? 3.690 -2.646 -3.365 1.00 94.56 112 HIS A N 1
ATOM 800 C CA . HIS A 1 112 ? 4.522 -3.614 -4.064 1.00 94.56 112 HIS A CA 1
ATOM 801 C C . HIS A 1 112 ? 5.126 -3.048 -5.357 1.00 94.56 112 HIS A C 1
ATOM 803 O O . HIS A 1 112 ? 6.304 -3.295 -5.622 1.00 94.56 112 HIS A O 1
ATOM 809 N N . GLU A 1 113 ? 4.357 -2.258 -6.114 1.0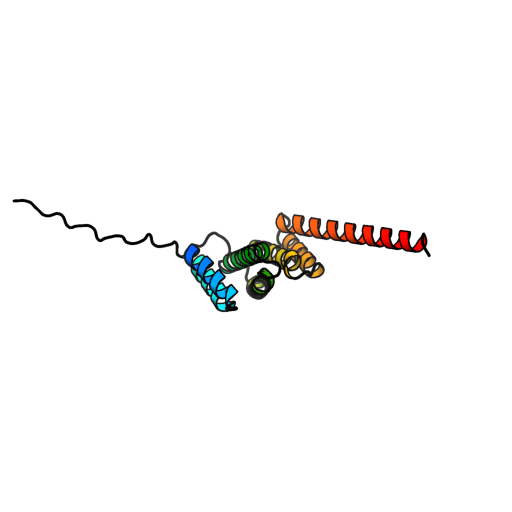0 93.31 113 GLU A N 1
ATOM 810 C CA . GLU A 1 113 ? 4.815 -1.579 -7.332 1.00 93.31 113 GLU A CA 1
ATOM 811 C C . GLU A 1 113 ? 5.843 -0.485 -7.010 1.00 93.31 113 GLU A C 1
ATOM 813 O O . GLU A 1 113 ? 6.935 -0.487 -7.575 1.00 93.31 113 GLU A O 1
ATOM 818 N N . GLY A 1 114 ? 5.500 0.437 -6.106 1.00 88.81 114 GLY A N 1
ATOM 819 C CA . GLY A 1 114 ? 6.234 1.689 -5.914 1.00 88.81 114 GLY A CA 1
ATOM 820 C C . GLY A 1 114 ? 7.410 1.624 -4.942 1.00 88.81 114 GLY A C 1
ATOM 821 O O . GLY A 1 114 ? 8.338 2.409 -5.081 1.00 88.81 114 GLY A O 1
ATOM 822 N N . PHE A 1 115 ? 7.395 0.707 -3.969 1.00 90.19 115 PHE A N 1
ATOM 823 C CA . PHE A 1 115 ? 8.363 0.726 -2.860 1.00 90.19 115 PHE A CA 1
ATOM 824 C C . PHE A 1 115 ? 9.132 -0.578 -2.705 1.00 90.19 115 PHE A C 1
ATOM 826 O O . PHE A 1 115 ? 10.297 -0.576 -2.300 1.00 90.19 115 PHE A O 1
ATOM 833 N N . LEU A 1 116 ? 8.475 -1.709 -2.973 1.00 87.62 116 LEU A N 1
ATOM 834 C CA . LEU A 1 116 ? 9.063 -3.034 -2.766 1.00 87.62 116 LEU A CA 1
ATOM 835 C C . LEU A 1 116 ? 9.652 -3.630 -4.047 1.00 87.62 116 LEU A C 1
ATOM 837 O O . LEU A 1 116 ? 10.379 -4.618 -3.960 1.00 87.62 116 LEU A O 1
ATOM 841 N N . SER A 1 117 ? 9.394 -3.006 -5.200 1.00 88.38 117 SER A N 1
ATOM 842 C CA . SER A 1 117 ? 9.862 -3.431 -6.524 1.00 88.38 117 SER A CA 1
ATOM 843 C C . SER A 1 117 ? 9.457 -4.866 -6.892 1.00 88.38 117 SER A C 1
ATOM 845 O O . SER A 1 117 ? 10.140 -5.530 -7.671 1.00 88.38 117 SER A O 1
ATOM 847 N N . ASP A 1 118 ? 8.330 -5.346 -6.358 1.00 94.00 118 ASP A N 1
ATOM 848 C CA . ASP A 1 118 ? 7.801 -6.693 -6.591 1.00 94.00 118 ASP A CA 1
ATOM 849 C C . ASP A 1 118 ? 6.557 -6.617 -7.481 1.00 94.00 118 ASP A C 1
ATOM 851 O O . ASP A 1 118 ? 5.413 -6.522 -7.027 1.00 94.00 118 ASP A O 1
ATOM 855 N N . ARG A 1 119 ? 6.802 -6.640 -8.793 1.00 94.25 119 ARG A N 1
ATOM 856 C CA . ARG A 1 119 ? 5.763 -6.494 -9.821 1.00 94.25 119 ARG A CA 1
ATOM 857 C C . ARG A 1 119 ? 4.775 -7.657 -9.835 1.00 94.25 119 ARG A C 1
ATOM 859 O O . ARG A 1 119 ? 3.601 -7.447 -10.131 1.00 94.25 119 ARG A O 1
ATOM 866 N N . SER A 1 120 ? 5.235 -8.864 -9.514 1.00 95.62 120 SER A N 1
ATOM 867 C CA . SER A 1 120 ? 4.388 -10.058 -9.491 1.00 95.62 120 SER A CA 1
ATOM 868 C C . SER A 1 120 ? 3.361 -9.962 -8.369 1.00 95.62 120 SER A C 1
ATOM 870 O O . SER A 1 120 ? 2.170 -10.165 -8.609 1.00 95.62 120 SER A O 1
ATOM 872 N N . ARG A 1 121 ? 3.789 -9.562 -7.164 1.00 96.56 121 ARG A N 1
ATOM 873 C CA . ARG A 1 121 ? 2.860 -9.325 -6.052 1.00 96.56 121 ARG A CA 1
ATOM 874 C C . ARG A 1 121 ? 1.971 -8.114 -6.285 1.00 96.56 121 ARG A C 1
ATOM 876 O O . ARG A 1 121 ? 0.781 -8.196 -6.005 1.00 96.56 121 ARG A O 1
ATOM 883 N N . ALA A 1 122 ? 2.503 -7.032 -6.856 1.00 96.94 122 ALA A N 1
ATOM 884 C CA . ALA A 1 122 ? 1.688 -5.873 -7.222 1.00 96.94 122 ALA A CA 1
ATOM 885 C C . ALA A 1 122 ? 0.533 -6.269 -8.156 1.00 96.94 122 ALA A C 1
ATOM 887 O O . ALA A 1 122 ? -0.624 -5.934 -7.901 1.00 96.94 122 ALA A O 1
ATOM 888 N N . ARG A 1 123 ? 0.833 -7.056 -9.200 1.00 98.12 123 ARG A N 1
ATOM 889 C CA . ARG A 1 123 ? -0.165 -7.587 -10.137 1.00 98.12 123 ARG A CA 1
ATOM 890 C C . ARG A 1 123 ? -1.212 -8.441 -9.420 1.00 98.12 123 ARG A C 1
ATOM 892 O O . ARG A 1 123 ? -2.400 -8.227 -9.652 1.00 98.12 123 ARG A O 1
ATOM 899 N N . ALA A 1 124 ? -0.787 -9.358 -8.550 1.00 98.00 124 ALA A N 1
ATOM 900 C CA . ALA A 1 124 ? -1.693 -10.227 -7.800 1.00 98.00 124 ALA A CA 1
ATOM 901 C C . ALA A 1 124 ? -2.670 -9.423 -6.925 1.00 98.00 124 ALA A C 1
ATOM 903 O O . ALA A 1 124 ? -3.873 -9.666 -6.970 1.00 98.00 124 ALA A O 1
ATOM 904 N N . HIS A 1 125 ? -2.175 -8.412 -6.208 1.00 97.94 125 HIS A N 1
ATOM 905 C CA . HIS A 1 125 ? -3.003 -7.527 -5.387 1.00 97.94 125 HIS A CA 1
ATOM 906 C C . HIS A 1 125 ? -4.000 -6.711 -6.224 1.00 97.94 125 HIS A C 1
ATOM 908 O O . HIS A 1 125 ? -5.184 -6.645 -5.900 1.00 97.94 125 HIS A O 1
ATOM 914 N N . TYR A 1 126 ? -3.580 -6.148 -7.361 1.00 98.19 126 TYR A N 1
ATOM 915 C CA . TYR A 1 126 ? -4.515 -5.442 -8.240 1.00 98.19 126 TYR A CA 1
ATOM 916 C C . TYR A 1 126 ? -5.576 -6.364 -8.856 1.00 98.19 126 TYR A C 1
ATOM 918 O O . TYR A 1 126 ? -6.731 -5.964 -8.999 1.00 98.19 126 TYR A O 1
ATOM 926 N N . GLN A 1 127 ? -5.223 -7.605 -9.196 1.00 98.25 127 GLN A N 1
ATOM 927 C CA . GLN A 1 127 ? -6.192 -8.602 -9.661 1.00 98.25 127 GLN A CA 1
ATOM 928 C C . GLN A 1 127 ? -7.175 -8.992 -8.551 1.00 98.25 127 GLN A C 1
ATOM 930 O O . GLN A 1 127 ? -8.379 -9.036 -8.805 1.00 98.25 127 GLN A O 1
ATOM 935 N N . ALA A 1 128 ? -6.692 -9.202 -7.323 1.00 97.56 128 ALA A N 1
ATOM 936 C CA . ALA A 1 128 ? -7.534 -9.470 -6.160 1.00 97.56 128 ALA A CA 1
ATOM 937 C C . ALA A 1 128 ? -8.510 -8.312 -5.894 1.00 97.56 128 ALA A C 1
ATOM 939 O O . ALA A 1 128 ? -9.711 -8.540 -5.741 1.00 97.56 128 ALA A O 1
ATOM 940 N N . ALA A 1 129 ? -8.030 -7.064 -5.953 1.00 97.25 129 ALA A N 1
ATOM 941 C CA . ALA A 1 129 ? -8.867 -5.875 -5.820 1.00 97.25 129 ALA A CA 1
ATOM 942 C C . ALA A 1 129 ? -10.017 -5.849 -6.841 1.00 97.25 129 ALA A C 1
ATOM 944 O O . ALA A 1 129 ? -11.148 -5.546 -6.468 1.00 97.25 129 ALA A O 1
ATOM 945 N N . LEU A 1 130 ? -9.755 -6.203 -8.105 1.00 97.62 130 LEU A N 1
ATOM 946 C CA . LEU A 1 130 ? -10.782 -6.247 -9.156 1.00 97.62 130 LEU A CA 1
ATOM 947 C C . LEU A 1 130 ? -11.724 -7.448 -9.042 1.00 97.62 130 LEU A C 1
ATOM 949 O O . LEU A 1 130 ? -12.893 -7.327 -9.403 1.00 97.62 130 LEU A O 1
ATOM 953 N N . GLY A 1 131 ? -11.253 -8.582 -8.518 1.00 97.25 131 GLY A N 1
ATOM 954 C CA . GLY A 1 131 ? -12.118 -9.718 -8.186 1.00 97.25 131 GLY A CA 1
ATOM 955 C C . GLY A 1 131 ? -13.108 -9.378 -7.065 1.00 97.25 131 GLY A C 1
ATOM 956 O O . GLY A 1 131 ? -14.274 -9.782 -7.092 1.00 97.25 131 GLY A O 1
ATOM 957 N N . LEU A 1 132 ? -12.671 -8.572 -6.096 1.00 96.00 132 LEU A N 1
ATOM 958 C CA . LEU A 1 132 ? -13.527 -8.073 -5.023 1.00 96.00 132 LEU A CA 1
ATOM 959 C C . LEU A 1 132 ? -14.448 -6.944 -5.508 1.00 96.00 132 LEU A C 1
ATOM 961 O O . LEU A 1 132 ? -15.632 -6.959 -5.184 1.00 96.00 132 LEU A O 1
ATOM 965 N N . ASP A 1 133 ? -13.949 -5.998 -6.299 1.00 94.50 133 ASP A N 1
ATOM 966 C CA . ASP A 1 133 ? -14.715 -4.862 -6.817 1.00 94.50 133 ASP A CA 1
ATOM 967 C C . ASP A 1 133 ? -14.175 -4.416 -8.186 1.00 94.50 133 ASP A C 1
ATOM 969 O O . ASP A 1 133 ? -13.200 -3.667 -8.296 1.00 94.50 133 ASP A O 1
ATOM 973 N N . ALA A 1 134 ? -14.853 -4.845 -9.252 1.00 88.75 134 ALA A N 1
ATOM 974 C CA . ALA A 1 134 ? -14.455 -4.572 -10.634 1.00 88.75 134 ALA A CA 1
ATOM 975 C C . ALA A 1 134 ? -14.452 -3.072 -10.993 1.00 88.75 134 ALA A C 1
ATOM 977 O O . ALA A 1 134 ? -13.790 -2.654 -11.947 1.00 88.75 134 ALA A O 1
ATOM 978 N N . SER A 1 135 ? -15.160 -2.234 -10.226 1.00 92.50 135 SER A N 1
ATOM 979 C CA . SER A 1 135 ? -15.210 -0.791 -10.473 1.00 92.50 135 SER A CA 1
ATOM 980 C C . SER A 1 135 ? -13.925 -0.070 -10.045 1.00 92.50 135 SER A C 1
ATOM 982 O O . SER A 1 135 ? -13.703 1.077 -10.451 1.00 92.50 135 SER A O 1
ATOM 984 N N . ARG A 1 136 ? -13.026 -0.734 -9.299 1.00 92.56 136 ARG A N 1
ATOM 985 C CA . ARG A 1 136 ? -11.823 -0.121 -8.719 1.00 92.56 136 ARG A CA 1
ATOM 986 C C . ARG A 1 136 ? -10.879 0.442 -9.772 1.00 92.56 136 ARG A C 1
ATOM 988 O O . ARG A 1 136 ? -10.132 -0.261 -10.449 1.00 92.56 136 ARG A O 1
ATOM 995 N N . ARG A 1 137 ? -10.909 1.769 -9.885 1.00 95.38 137 ARG A N 1
ATOM 996 C CA . ARG A 1 137 ? -10.105 2.537 -10.836 1.00 95.38 137 ARG A CA 1
ATOM 997 C C . ARG A 1 137 ? -8.603 2.397 -10.575 1.00 95.38 137 ARG A C 1
ATOM 999 O O . ARG A 1 137 ? -7.870 2.119 -11.515 1.00 95.38 137 ARG A O 1
ATOM 1006 N N . SER A 1 138 ? -8.168 2.521 -9.320 1.00 92.38 138 SER A N 1
ATOM 1007 C CA . SER A 1 138 ? -6.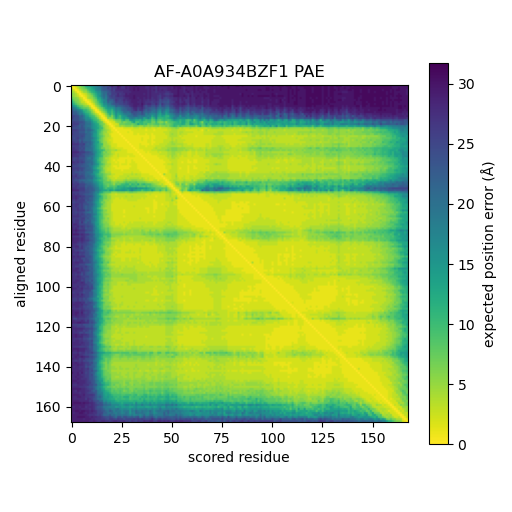751 2.425 -8.933 1.00 92.38 138 SER A CA 1
ATOM 1008 C C . SER A 1 138 ? -6.125 1.088 -9.337 1.00 92.38 138 SER A C 1
ATOM 1010 O O . SER A 1 138 ? -5.036 1.069 -9.903 1.00 92.38 138 SER A O 1
ATOM 1012 N N . ALA A 1 139 ? -6.837 -0.024 -9.134 1.00 95.69 139 ALA A N 1
ATOM 1013 C CA . ALA A 1 139 ? -6.370 -1.348 -9.535 1.00 95.69 139 ALA A CA 1
ATOM 1014 C C . ALA A 1 139 ? -6.289 -1.517 -11.063 1.00 95.69 139 ALA A C 1
ATOM 1016 O O . ALA A 1 139 ? -5.305 -2.056 -11.571 1.00 95.69 139 ALA A O 1
ATOM 1017 N N . ARG A 1 140 ? -7.273 -1.000 -11.819 1.00 97.38 140 ARG A N 1
ATOM 1018 C CA . ARG A 1 140 ? -7.218 -0.981 -13.296 1.00 97.38 140 ARG A CA 1
ATOM 1019 C C . ARG A 1 140 ? -6.026 -0.178 -13.809 1.00 97.38 140 ARG A C 1
ATOM 1021 O O . ARG A 1 140 ? -5.303 -0.641 -14.689 1.00 97.38 140 ARG A O 1
ATOM 1028 N N . GLU A 1 141 ? -5.810 1.008 -13.251 1.00 96.88 141 GLU A N 1
ATOM 1029 C CA . GLU A 1 141 ? -4.678 1.866 -13.60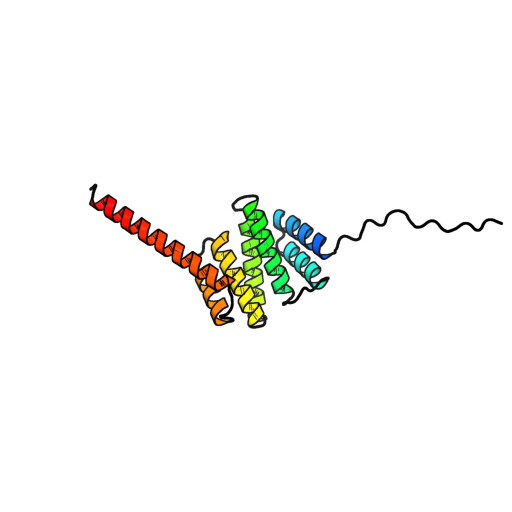5 1.00 96.88 141 GLU A CA 1
ATOM 1030 C C . GLU A 1 141 ? -3.339 1.208 -13.243 1.00 96.88 141 GLU A C 1
ATOM 1032 O O . GLU A 1 141 ? -2.416 1.236 -14.055 1.00 96.88 141 GLU A O 1
ATOM 1037 N N . GLY A 1 142 ? -3.252 0.552 -12.082 1.00 95.75 142 GLY A N 1
ATOM 1038 C CA . GLY A 1 142 ? -2.084 -0.223 -11.662 1.00 95.75 142 GLY A CA 1
ATOM 1039 C C . GLY A 1 142 ? -1.733 -1.352 -12.627 1.00 95.75 142 GLY A C 1
ATOM 1040 O O . GLY A 1 142 ? -0.606 -1.426 -13.115 1.00 95.75 142 GLY A O 1
ATOM 1041 N N . LEU A 1 143 ? -2.708 -2.183 -13.010 1.00 97.25 143 LEU A N 1
ATOM 1042 C CA . LEU A 1 143 ? -2.483 -3.230 -14.014 1.00 97.25 143 LEU A CA 1
ATOM 1043 C C . LEU A 1 143 ? -2.072 -2.660 -15.373 1.00 97.25 143 LEU A C 1
ATOM 1045 O O . LEU A 1 143 ? -1.187 -3.214 -16.026 1.00 97.25 143 LEU A O 1
ATOM 1049 N N . ALA A 1 144 ? -2.673 -1.547 -15.799 1.00 97.06 144 ALA A N 1
ATOM 1050 C CA . ALA A 1 144 ? -2.301 -0.893 -17.048 1.00 97.06 144 ALA A CA 1
ATOM 1051 C C . ALA A 1 144 ? -0.846 -0.393 -17.025 1.00 97.06 144 ALA A C 1
ATOM 1053 O O . ALA A 1 144 ? -0.133 -0.569 -18.016 1.00 97.06 144 ALA A O 1
ATOM 1054 N N . ARG A 1 145 ? -0.379 0.182 -15.907 1.00 96.38 145 ARG A N 1
ATOM 1055 C CA . ARG A 1 145 ? 1.028 0.586 -15.738 1.00 96.38 145 ARG A CA 1
ATOM 1056 C C . ARG A 1 145 ? 1.973 -0.609 -15.808 1.00 96.38 145 ARG A C 1
ATOM 1058 O O . ARG A 1 145 ? 2.925 -0.570 -16.587 1.00 96.38 145 ARG A O 1
ATOM 1065 N N . LEU A 1 146 ? 1.678 -1.682 -15.072 1.00 95.75 146 LEU A N 1
ATOM 1066 C CA . LEU A 1 146 ? 2.500 -2.895 -15.077 1.00 95.75 146 LEU A CA 1
ATOM 1067 C C . LEU A 1 146 ? 2.584 -3.525 -16.476 1.00 95.75 146 LEU A C 1
ATOM 1069 O O . LEU A 1 146 ? 3.676 -3.871 -16.922 1.00 95.75 146 LEU A O 1
ATOM 1073 N N . ASN A 1 147 ? 1.463 -3.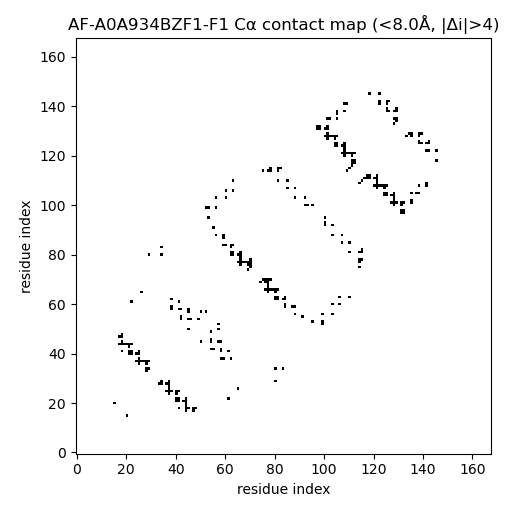602 -17.201 1.00 95.69 147 ASN A N 1
ATOM 1074 C CA . ASN A 1 147 ? 1.430 -4.115 -18.574 1.00 95.69 147 ASN A CA 1
ATOM 1075 C C . ASN A 1 147 ? 2.265 -3.253 -19.535 1.00 95.69 147 ASN A C 1
ATOM 1077 O O . ASN A 1 147 ? 3.011 -3.788 -20.353 1.00 95.69 147 ASN A O 1
ATOM 1081 N N . ARG A 1 148 ? 2.167 -1.919 -19.439 1.00 94.44 148 ARG A N 1
ATOM 1082 C CA . ARG A 1 148 ? 2.975 -1.006 -20.268 1.00 94.44 148 ARG A CA 1
ATOM 1083 C C . ARG A 1 148 ? 4.465 -1.175 -19.993 1.00 94.44 148 ARG A C 1
ATOM 1085 O O . ARG A 1 148 ? 5.250 -1.255 -20.932 1.00 94.44 148 ARG A O 1
ATOM 1092 N N . LEU A 1 149 ? 4.852 -1.257 -18.722 1.00 92.50 149 LEU A N 1
ATOM 1093 C CA . LEU A 1 149 ? 6.245 -1.460 -18.334 1.00 92.50 149 LEU A CA 1
ATOM 1094 C C . LEU A 1 149 ? 6.790 -2.790 -18.867 1.00 92.50 149 LEU A C 1
ATOM 1096 O O . LEU A 1 149 ? 7.900 -2.839 -19.391 1.00 92.50 149 LEU A O 1
ATOM 1100 N N . GLU A 1 150 ? 6.007 -3.862 -18.770 1.00 93.06 150 GLU A N 1
ATOM 1101 C CA . GLU A 1 150 ? 6.379 -5.174 -19.295 1.00 93.06 150 GLU A CA 1
ATOM 1102 C C . GLU A 1 150 ? 6.581 -5.146 -20.817 1.00 93.06 150 GLU A C 1
ATOM 1104 O O . GLU A 1 150 ? 7.602 -5.631 -21.306 1.00 93.06 150 GLU A O 1
ATOM 1109 N N . ALA A 1 151 ? 5.682 -4.491 -21.556 1.00 93.12 151 ALA A N 1
ATOM 1110 C CA . ALA A 1 151 ? 5.824 -4.306 -22.999 1.00 93.12 151 ALA A CA 1
ATOM 1111 C C . ALA A 1 151 ? 7.097 -3.519 -23.370 1.00 93.12 151 ALA A C 1
ATOM 1113 O O . ALA A 1 151 ? 7.814 -3.906 -24.295 1.00 93.12 151 ALA A O 1
ATOM 1114 N N . LEU A 1 152 ? 7.427 -2.458 -22.623 1.00 93.31 152 LEU A N 1
ATOM 1115 C CA . LEU A 1 152 ? 8.654 -1.679 -22.836 1.00 93.31 152 LEU A CA 1
ATOM 1116 C C . LEU A 1 152 ? 9.918 -2.512 -22.588 1.00 93.31 152 LEU A C 1
ATOM 1118 O O . LEU A 1 152 ? 10.864 -2.455 -23.376 1.00 93.31 152 LEU A O 1
ATOM 1122 N N . LEU A 1 153 ? 9.933 -3.314 -21.520 1.00 91.50 153 LEU A N 1
ATOM 1123 C CA . LEU A 1 153 ? 11.056 -4.203 -21.213 1.00 91.50 153 LEU A CA 1
ATOM 1124 C C . LEU A 1 153 ? 11.240 -5.273 -22.295 1.00 91.50 153 LEU A C 1
ATOM 1126 O O . LEU A 1 153 ? 12.369 -5.530 -22.713 1.00 91.50 153 LEU A O 1
ATOM 1130 N N . GLN A 1 154 ? 10.144 -5.855 -22.788 1.00 91.69 154 GLN A N 1
ATOM 1131 C CA . GLN A 1 154 ? 10.179 -6.822 -23.886 1.00 91.69 154 GLN A CA 1
ATOM 1132 C C . GLN A 1 154 ? 10.672 -6.188 -25.194 1.00 91.69 154 GLN A C 1
ATOM 1134 O O . GLN A 1 154 ? 11.493 -6.794 -25.882 1.00 91.69 154 GLN A O 1
ATOM 1139 N N . SER A 1 155 ? 10.229 -4.968 -25.523 1.00 92.00 155 SER A N 1
ATOM 1140 C CA . SER A 1 155 ? 10.716 -4.230 -26.699 1.00 92.00 155 SER A CA 1
ATOM 1141 C C . SER A 1 155 ? 12.223 -4.001 -26.618 1.00 92.00 155 SER A C 1
ATOM 1143 O O . SER A 1 155 ? 12.960 -4.403 -27.513 1.00 92.00 155 SER A O 1
ATOM 1145 N N . ARG A 1 156 ? 12.709 -3.471 -25.488 1.00 89.00 156 ARG A N 1
ATOM 1146 C CA . ARG A 1 156 ? 14.139 -3.208 -25.280 1.00 89.00 156 ARG A CA 1
ATOM 1147 C C . ARG A 1 156 ? 14.987 -4.479 -25.352 1.00 89.00 156 ARG A C 1
ATOM 1149 O O . ARG A 1 156 ? 16.106 -4.448 -25.869 1.00 89.00 156 ARG A O 1
ATOM 1156 N N . ALA A 1 157 ? 14.479 -5.597 -24.836 1.00 88.62 157 ALA A N 1
ATOM 1157 C CA . ALA A 1 157 ? 15.161 -6.884 -24.920 1.00 88.62 157 ALA A CA 1
ATOM 1158 C C . ALA A 1 157 ? 15.287 -7.370 -26.374 1.00 88.62 157 ALA A C 1
ATOM 1160 O O . ALA A 1 157 ? 16.353 -7.849 -26.765 1.00 88.62 157 ALA A O 1
ATOM 1161 N N . ARG A 1 158 ? 14.235 -7.196 -27.188 1.00 88.00 158 ARG A N 1
ATOM 1162 C CA . ARG A 1 158 ? 14.261 -7.510 -28.627 1.00 88.00 158 ARG A CA 1
ATOM 1163 C C . ARG A 1 158 ? 15.265 -6.634 -29.371 1.00 88.00 158 ARG A C 1
ATOM 1165 O O . ARG A 1 158 ? 16.094 -7.178 -30.093 1.00 88.00 158 ARG A O 1
ATOM 1172 N N . ASP A 1 159 ? 15.255 -5.325 -29.136 1.00 85.94 159 ASP A N 1
ATOM 1173 C CA . ASP A 1 159 ? 16.185 -4.383 -29.777 1.00 85.94 159 ASP A CA 1
ATOM 1174 C C . ASP A 1 159 ? 17.648 -4.686 -29.415 1.00 85.94 159 ASP A C 1
ATOM 1176 O O . ASP A 1 159 ? 18.543 -4.675 -30.256 1.00 85.94 159 ASP A O 1
ATOM 1180 N N . SER A 1 160 ? 17.902 -5.048 -28.157 1.00 81.81 160 SER A N 1
ATOM 1181 C CA . SER A 1 160 ? 19.246 -5.443 -27.716 1.00 81.81 160 SER A CA 1
ATOM 1182 C C . SER A 1 160 ? 19.706 -6.745 -28.386 1.00 81.81 160 SER A C 1
ATOM 1184 O O . SER A 1 160 ? 20.876 -6.888 -28.744 1.00 81.81 160 SER A O 1
ATOM 1186 N N . ALA A 1 161 ? 18.793 -7.701 -28.580 1.00 80.88 161 ALA A N 1
ATOM 1187 C CA . ALA A 1 161 ? 19.085 -8.962 -29.254 1.00 80.88 161 ALA A CA 1
ATOM 1188 C C . ALA A 1 161 ? 19.343 -8.776 -30.759 1.00 80.88 161 ALA A C 1
ATOM 1190 O O . ALA A 1 161 ? 20.215 -9.447 -31.312 1.00 80.88 161 ALA A O 1
ATOM 1191 N N . THR A 1 162 ? 18.626 -7.865 -31.424 1.00 79.19 162 THR A N 1
ATOM 1192 C CA . THR A 1 162 ? 18.850 -7.564 -32.847 1.00 79.19 162 THR A CA 1
ATOM 1193 C C . THR A 1 162 ? 20.172 -6.833 -33.068 1.00 79.19 162 THR A C 1
ATOM 1195 O O . THR A 1 162 ? 20.885 -7.174 -34.010 1.00 79.19 162 THR A O 1
ATOM 1198 N N . LEU A 1 163 ? 20.556 -5.906 -32.183 1.00 76.12 163 LEU A N 1
ATOM 1199 C CA . LEU A 1 163 ? 21.852 -5.219 -32.243 1.00 76.12 163 LEU A CA 1
ATOM 1200 C C . LEU A 1 163 ? 23.035 -6.184 -32.080 1.00 76.12 163 LEU A C 1
ATOM 1202 O O . LEU A 1 163 ? 23.960 -6.144 -32.885 1.00 76.12 163 LEU A O 1
ATOM 1206 N N . ARG A 1 164 ? 22.980 -7.109 -31.110 1.00 73.12 164 ARG A N 1
ATOM 1207 C CA . ARG A 1 164 ? 24.024 -8.141 -30.924 1.00 73.12 164 ARG A CA 1
ATOM 1208 C C . ARG A 1 164 ? 24.176 -9.073 -32.126 1.00 73.12 164 ARG A C 1
ATOM 1210 O O . ARG A 1 164 ? 25.264 -9.551 -32.390 1.00 73.12 164 ARG A O 1
ATOM 1217 N N . ARG A 1 165 ? 23.092 -9.340 -32.861 1.00 69.69 165 ARG A N 1
ATOM 1218 C CA . ARG A 1 165 ? 23.145 -10.151 -34.090 1.00 69.69 165 ARG A CA 1
ATOM 1219 C C . ARG A 1 165 ? 23.713 -9.387 -35.289 1.00 69.69 165 ARG A C 1
ATOM 1221 O O . ARG A 1 165 ? 24.158 -10.023 -36.234 1.00 69.69 165 ARG A O 1
ATOM 1228 N N . ARG A 1 166 ? 23.649 -8.050 -35.276 1.00 65.88 166 ARG A N 1
ATOM 1229 C CA . ARG A 1 166 ? 24.159 -7.182 -36.352 1.00 65.88 166 ARG A CA 1
ATOM 1230 C C . ARG A 1 166 ? 25.624 -6.781 -36.159 1.00 65.88 166 ARG A C 1
ATOM 1232 O O . ARG A 1 166 ? 26.286 -6.536 -37.157 1.00 65.88 166 ARG A O 1
ATOM 1239 N N . ASN A 1 167 ? 26.109 -6.759 -34.917 1.00 58.03 167 ASN A N 1
ATOM 1240 C CA . ASN A 1 167 ? 27.516 -6.559 -34.555 1.00 58.03 167 ASN A CA 1
ATOM 1241 C C . ASN A 1 167 ? 28.038 -7.795 -33.789 1.00 58.03 167 ASN A C 1
ATOM 1243 O O . ASN A 1 167 ? 28.067 -7.740 -32.555 1.00 58.03 167 ASN A O 1
ATOM 1247 N N . PRO A 1 168 ? 28.342 -8.911 -34.481 1.00 54.69 168 PRO A N 1
ATOM 1248 C CA . PRO A 1 168 ? 28.964 -10.085 -33.867 1.00 54.69 168 PRO A CA 1
ATOM 1249 C C . PRO A 1 168 ? 30.395 -9.816 -33.386 1.00 54.69 168 PRO A C 1
ATOM 1251 O O . PRO A 1 168 ? 31.085 -8.971 -34.001 1.00 54.69 168 PRO A O 1
#

Sequence (168 aa):
MLLAQPSPPPGGAPARPIAATARSDARAALKNGQADRAFGLLLAGTRATPRGPAVELQAIAELCSIARELESSEPGAGRAVALTARTEGLRVLPRLSRRDAAALESHLGELHEGFLSDRSRARAHYQAALGLDASRRSAREGLARLNRLEALLQSRARDSATLRRRNP